Protein AF-A0A813J7H0-F1 (afdb_monomer)

Foldseek 3Di:
DDAAEDEDQFDQDDPRDGCQQDFRVVRLVCCVPRPVVVVVVVVVVCVVPPPPPDDSYHYYYDDDDDPVCVVVVVVVQVVDPDHDFFDWDDGGNHGHDPDDDPNTDTDGDPVSDDADWDWDWDDDPDPPDIDIDTHHDDDDPVNVD

pLDDT: mean 89.04, std 12.21, range [42.41, 98.69]

Radius of gyration: 23.56 Å; Cα contacts (8 Å, |Δi|>4): 142; chains: 1; bounding box: 68×43×59 Å

Organism: Polarella glacialis (NCBI:txid89957)

Secondary structure (DSSP, 8-state):
-PPEEEEE---SEETTEE-TTS-HHHHHHHHIIIIIHHHHHHHHHHTTSS-----SEEEEEPP---GGGHHHHHHHHTTSSS---SEEE--SSSPP-SS--TTSEEE--GGG-----EEEEEE-SSTT-EEEEEEPPPPPGGGG-

Nearest PDB structures (foldseek):
  1p16-assembly1_A  TM=8.105E-01  e=6.956E-07  Candida albicans
  3kyh-assembly1_D  TM=7.973E-01  e=1.251E-06  Saccharomyces cerevisiae
  1p16-assembly2_B  TM=7.664E-01  e=1.850E-06  Candida albicans
  3s24-assembly2_B  TM=7.070E-01  e=6.391E-06  Homo sapiens
  5dis-assembly1_C  TM=7.250E-01  e=1.135E-01  Homo sapiens

Structure (mmCIF, N/CA/C/O backbone):
data_AF-A0A813J7H0-F1
#
_entry.id   AF-A0A813J7H0-F1
#
loop_
_atom_site.group_PDB
_atom_site.id
_atom_site.type_symbol
_atom_site.label_atom_id
_atom_site.label_alt_id
_atom_site.label_comp_id
_atom_site.label_asym_id
_atom_site.label_entity_id
_atom_site.label_seq_id
_atom_site.pdbx_PDB_ins_code
_atom_site.Cartn_x
_atom_site.Cartn_y
_atom_site.Cartn_z
_atom_site.occupancy
_atom_site.B_iso_or_equiv
_atom_site.auth_seq_id
_atom_site.auth_comp_id
_atom_site.auth_asym_id
_atom_site.auth_atom_id
_atom_site.pdbx_PDB_model_num
ATOM 1 N N . GLY A 1 1 ? 15.063 5.251 20.891 1.00 52.34 1 GLY A N 1
ATOM 2 C CA . GLY A 1 1 ? 14.610 3.895 20.526 1.00 52.34 1 GLY A CA 1
ATOM 3 C C . GLY A 1 1 ? 13.651 3.995 19.364 1.00 52.34 1 GLY A C 1
ATOM 4 O O . GLY A 1 1 ? 12.667 4.720 19.491 1.00 52.34 1 GLY A O 1
ATOM 5 N N . SER A 1 2 ? 13.969 3.356 18.239 1.00 69.62 2 SER A N 1
ATOM 6 C CA . SER A 1 2 ? 13.077 3.269 17.080 1.00 69.62 2 SER A CA 1
ATOM 7 C C . SER A 1 2 ? 11.801 2.526 17.483 1.00 69.62 2 SER A C 1
ATOM 9 O O . SER A 1 2 ? 11.850 1.481 18.123 1.00 69.62 2 SER A O 1
ATOM 11 N N . CYS A 1 3 ? 10.650 3.113 17.176 1.00 80.81 3 CYS A N 1
ATOM 12 C CA . CYS A 1 3 ? 9.348 2.495 17.389 1.00 80.81 3 CYS A CA 1
ATOM 13 C C . CYS A 1 3 ? 8.899 1.901 16.054 1.00 80.81 3 CYS A C 1
ATOM 15 O O . CYS A 1 3 ? 8.933 2.603 15.041 1.00 80.81 3 CYS A O 1
ATOM 17 N N . LEU A 1 4 ? 8.532 0.618 16.041 1.00 91.00 4 LEU A N 1
ATOM 18 C CA . LEU A 1 4 ? 8.020 -0.027 14.838 1.00 91.00 4 LEU A CA 1
ATOM 19 C C . LEU A 1 4 ? 6.630 0.533 14.534 1.00 91.00 4 LEU A C 1
ATOM 21 O O . LEU A 1 4 ? 5.789 0.611 15.429 1.00 91.00 4 LEU A O 1
ATOM 25 N N . ARG A 1 5 ? 6.392 0.926 13.282 1.00 92.88 5 ARG A N 1
ATOM 26 C CA . ARG A 1 5 ? 5.101 1.459 12.839 1.00 92.88 5 ARG A CA 1
ATOM 27 C C . ARG A 1 5 ? 4.512 0.577 11.751 1.00 92.88 5 ARG A C 1
ATOM 29 O O . ARG A 1 5 ? 5.207 0.239 10.796 1.00 92.88 5 ARG A O 1
ATOM 36 N N . TYR A 1 6 ? 3.237 0.247 11.893 1.00 95.44 6 TYR A N 1
ATOM 37 C CA . TYR A 1 6 ? 2.446 -0.459 10.897 1.00 95.44 6 TYR A CA 1
ATOM 38 C C . TYR A 1 6 ? 1.435 0.515 10.288 1.00 95.44 6 TYR A C 1
ATOM 40 O O . TYR A 1 6 ? 0.497 0.943 10.961 1.00 95.44 6 TYR A O 1
ATOM 48 N N . LEU A 1 7 ? 1.664 0.898 9.030 1.00 97.00 7 LEU A N 1
ATOM 49 C CA . LEU A 1 7 ? 0.821 1.838 8.291 1.00 97.00 7 LEU A CA 1
ATOM 50 C C . LEU A 1 7 ? -0.229 1.065 7.486 1.00 97.00 7 LEU A C 1
ATOM 52 O O . LEU A 1 7 ? 0.102 0.417 6.493 1.00 97.00 7 LEU A O 1
ATOM 56 N N . ILE A 1 8 ? -1.488 1.147 7.903 1.00 98.25 8 ILE A N 1
ATOM 57 C CA . ILE A 1 8 ? -2.624 0.577 7.178 1.00 98.25 8 ILE A CA 1
ATOM 58 C C . ILE A 1 8 ? -2.890 1.435 5.941 1.00 98.25 8 ILE A C 1
ATOM 60 O O . ILE A 1 8 ? -3.018 2.652 6.050 1.00 98.25 8 ILE A O 1
ATOM 64 N N . TYR A 1 9 ? -2.983 0.809 4.77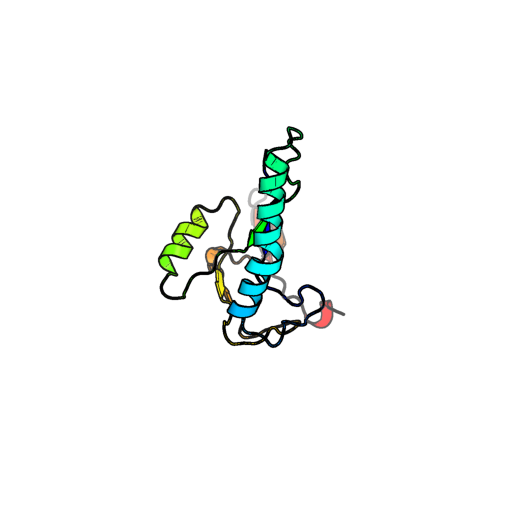0 1.00 98.00 9 TYR A N 1
ATOM 65 C CA . TYR A 1 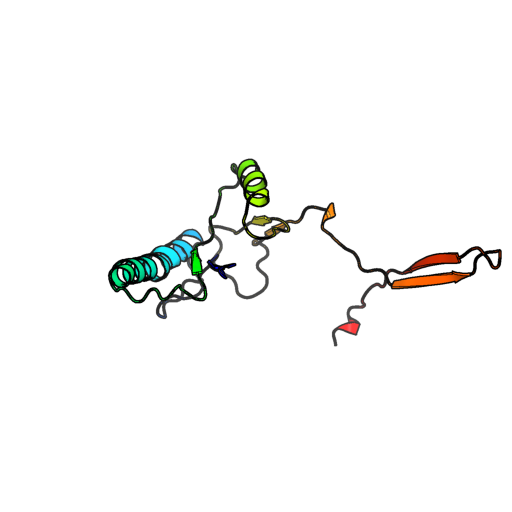9 ? -3.241 1.492 3.496 1.00 98.00 9 TYR A CA 1
ATOM 66 C C . TYR A 1 9 ? -4.478 0.963 2.754 1.00 98.00 9 TYR A C 1
ATOM 68 O O . TYR A 1 9 ? -4.843 1.517 1.725 1.00 98.00 9 TYR A O 1
ATOM 76 N N . ASP A 1 10 ? -5.119 -0.099 3.243 1.00 98.25 10 ASP A N 1
ATOM 77 C CA . ASP A 1 10 ? -6.390 -0.612 2.723 1.00 98.25 10 ASP A CA 1
ATOM 78 C C . ASP A 1 10 ? -7.050 -1.540 3.767 1.00 98.25 10 ASP A C 1
ATOM 80 O O . ASP A 1 10 ? -6.414 -1.900 4.762 1.00 98.25 10 ASP A O 1
ATOM 84 N N . ALA A 1 11 ? -8.301 -1.949 3.542 1.00 98.19 11 ALA A N 1
ATOM 85 C CA . ALA A 1 11 ? -9.006 -2.945 4.348 1.00 98.19 11 ALA A CA 1
ATOM 86 C C . ALA A 1 11 ? -9.864 -3.878 3.489 1.00 98.19 11 ALA A C 1
ATOM 88 O O . ALA A 1 11 ? -10.625 -3.430 2.638 1.00 98.19 11 ALA A O 1
ATOM 89 N N . VAL A 1 12 ? -9.772 -5.180 3.763 1.00 98.25 12 VAL A N 1
ATOM 90 C CA . VAL A 1 12 ? -10.545 -6.234 3.079 1.00 98.25 12 VAL A CA 1
ATOM 91 C C . VAL A 1 12 ? -11.790 -6.603 3.882 1.00 98.25 12 VAL A C 1
ATOM 93 O O . VAL A 1 12 ? -12.875 -6.712 3.323 1.00 98.25 12 VAL A O 1
ATOM 96 N N . SER A 1 13 ? -11.649 -6.754 5.201 1.00 98.06 13 SER A N 1
ATOM 97 C CA . SER A 1 13 ? -12.755 -7.033 6.113 1.00 98.06 13 SER A CA 1
ATOM 98 C C . SER A 1 13 ? -12.496 -6.405 7.477 1.00 98.06 13 SER A C 1
ATOM 100 O O . SER A 1 13 ? -11.350 -6.353 7.929 1.00 98.06 13 SER A O 1
ATOM 102 N N . ILE A 1 14 ? -13.559 -5.926 8.124 1.00 98.12 14 ILE A N 1
ATOM 103 C CA . ILE A 1 14 ? -13.532 -5.391 9.488 1.00 98.12 14 ILE A CA 1
ATOM 104 C C . ILE A 1 14 ? -14.718 -5.979 10.251 1.00 98.12 14 ILE A C 1
ATOM 106 O O . ILE A 1 14 ? -15.849 -5.930 9.776 1.00 98.12 14 ILE A O 1
ATOM 110 N N . CYS A 1 15 ? -14.455 -6.555 11.429 1.00 96.25 15 CYS A N 1
ATOM 111 C CA . CYS A 1 15 ? -15.468 -7.173 12.296 1.00 96.25 15 CYS A CA 1
ATOM 112 C C . CYS A 1 15 ? -16.369 -8.207 11.584 1.00 96.25 15 CYS A C 1
ATOM 114 O O . CYS A 1 15 ? -17.547 -8.331 11.904 1.00 96.25 15 CYS A O 1
ATOM 116 N N . GLY A 1 16 ? -15.820 -8.945 10.613 1.00 97.19 16 GLY A N 1
ATOM 117 C CA . GLY A 1 16 ? -16.551 -9.960 9.846 1.00 97.19 16 GLY A CA 1
ATOM 118 C C . GLY A 1 16 ? -17.358 -9.422 8.660 1.00 97.19 16 GLY A C 1
ATOM 119 O O . GLY A 1 16 ? -17.905 -10.215 7.901 1.00 97.19 16 GLY A O 1
ATOM 120 N N . GLU A 1 17 ? -17.410 -8.105 8.452 1.00 98.06 17 GLU A N 1
ATOM 121 C CA . GLU A 1 17 ? -18.016 -7.517 7.257 1.00 98.06 17 GLU A CA 1
ATOM 122 C C . GLU A 1 17 ? -17.011 -7.505 6.103 1.00 98.06 17 GLU A C 1
ATOM 124 O O . GLU A 1 17 ? -15.872 -7.061 6.272 1.00 98.06 17 GLU A O 1
ATOM 129 N N . ASP A 1 18 ? -17.429 -7.977 4.930 1.00 98.19 18 ASP A N 1
ATOM 130 C CA . ASP A 1 18 ? -16.667 -7.828 3.691 1.00 98.19 18 ASP A CA 1
ATOM 131 C C . ASP A 1 18 ? -16.728 -6.379 3.189 1.00 98.19 18 ASP A C 1
ATOM 133 O O . ASP A 1 18 ? -17.804 -5.816 2.987 1.00 98.19 18 ASP A O 1
ATOM 137 N N . LEU A 1 19 ? -15.560 -5.786 2.944 1.00 98.44 19 LEU A N 1
ATOM 138 C CA . LEU A 1 19 ? -15.424 -4.429 2.421 1.00 98.44 19 LEU A CA 1
ATOM 139 C C . LEU A 1 19 ? -14.898 -4.399 0.986 1.00 98.44 19 LEU A C 1
ATOM 141 O O . LEU A 1 19 ? -14.740 -3.313 0.428 1.00 98.44 19 LEU A O 1
ATOM 145 N N . THR A 1 20 ? -14.617 -5.549 0.370 1.00 97.94 20 THR A N 1
ATOM 146 C CA . THR A 1 20 ? -13.930 -5.598 -0.929 1.00 97.94 20 THR A CA 1
ATOM 147 C C . THR A 1 20 ? -14.701 -4.896 -2.042 1.00 97.94 20 THR A C 1
ATOM 149 O O . THR A 1 20 ? -14.105 -4.215 -2.873 1.00 97.94 20 THR A O 1
ATOM 152 N N . HIS A 1 21 ? -16.030 -4.961 -2.007 1.00 97.62 21 HIS A N 1
ATOM 153 C CA . HIS A 1 21 ? -16.924 -4.301 -2.958 1.00 97.62 21 HIS A CA 1
ATOM 154 C C . HIS A 1 21 ? -17.053 -2.775 -2.755 1.00 97.62 21 HIS A C 1
ATOM 156 O O . HIS A 1 21 ? -17.682 -2.091 -3.564 1.00 97.62 21 HIS A O 1
ATOM 162 N N . ARG A 1 22 ? -16.501 -2.217 -1.669 1.00 98.25 22 ARG A N 1
ATOM 163 C CA . ARG A 1 22 ? -16.584 -0.785 -1.337 1.00 98.25 22 ARG A CA 1
ATOM 164 C C . ARG A 1 22 ? -15.466 0.012 -2.013 1.00 98.25 22 ARG A C 1
ATOM 166 O O . ARG A 1 22 ? -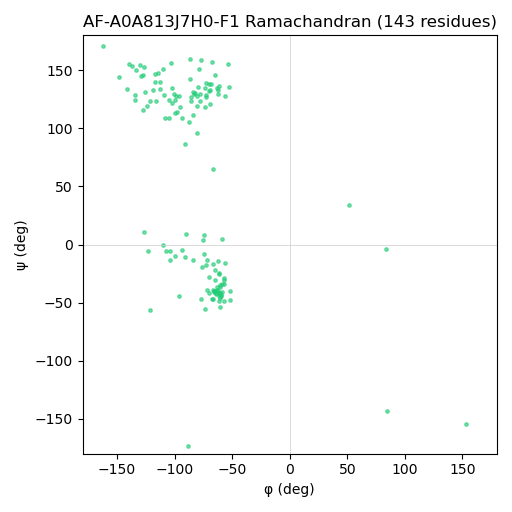14.422 -0.538 -2.352 1.00 98.25 22 ARG A O 1
ATOM 173 N N . SER A 1 23 ? -15.651 1.326 -2.156 1.00 98.25 23 SER A N 1
ATOM 174 C CA . SER A 1 23 ? -14.604 2.247 -2.630 1.00 98.25 23 SER A CA 1
ATOM 175 C C . SER A 1 23 ? -13.455 2.375 -1.625 1.00 98.25 23 SER A C 1
ATOM 177 O O . SER A 1 23 ? -13.661 2.182 -0.425 1.00 98.25 23 SER A O 1
ATOM 179 N N . LEU A 1 24 ? -12.264 2.774 -2.084 1.00 98.25 24 LEU A N 1
ATOM 180 C CA . LEU A 1 24 ? -11.092 2.975 -1.222 1.00 98.25 24 LEU A CA 1
ATOM 181 C C . LEU A 1 24 ? -11.411 3.888 -0.032 1.00 98.25 24 LEU A C 1
ATOM 183 O O . LEU A 1 24 ? -11.133 3.531 1.107 1.00 98.25 24 LEU A O 1
ATOM 187 N N . LEU A 1 25 ? -12.054 5.036 -0.274 1.00 98.00 25 LEU A N 1
ATOM 188 C CA . LEU A 1 25 ? -12.387 5.990 0.790 1.00 98.00 25 LEU A CA 1
ATOM 189 C C . LEU A 1 25 ? -13.309 5.382 1.851 1.00 98.00 25 LEU A C 1
ATOM 191 O O . LEU A 1 25 ? -13.142 5.658 3.037 1.00 98.00 25 LEU A O 1
ATOM 195 N N . HIS A 1 26 ? -14.257 4.529 1.452 1.00 98.31 26 HIS A N 1
ATOM 196 C CA . HIS A 1 26 ? -15.090 3.815 2.414 1.00 98.31 26 HIS A CA 1
ATOM 197 C C . HIS A 1 26 ? -14.249 2.823 3.224 1.00 98.31 26 HIS A C 1
ATOM 199 O O . HIS A 1 26 ? -14.342 2.818 4.448 1.00 98.31 26 HIS A O 1
ATOM 205 N N . ARG A 1 27 ? -13.390 2.028 2.572 1.00 98.6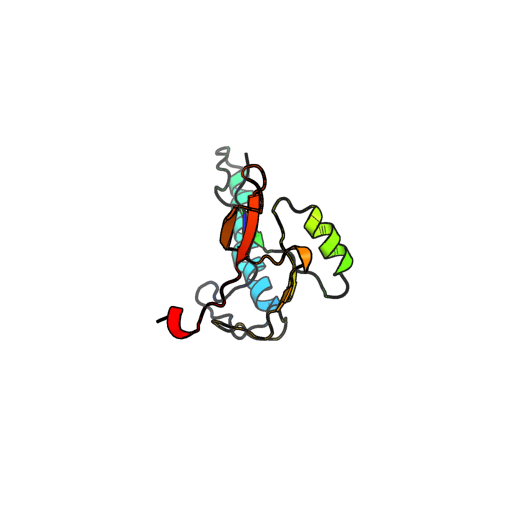9 27 ARG A N 1
ATOM 206 C CA . ARG A 1 27 ? -12.511 1.058 3.250 1.00 98.69 27 ARG A CA 1
ATOM 207 C C . ARG A 1 27 ? -11.575 1.755 4.250 1.00 98.69 27 ARG A C 1
ATOM 209 O O . ARG A 1 27 ? -11.489 1.329 5.398 1.00 98.69 27 ARG A O 1
ATOM 216 N N . LEU A 1 28 ? -10.977 2.889 3.879 1.00 98.50 28 LEU A N 1
ATOM 217 C CA . LEU A 1 28 ? -10.135 3.707 4.767 1.00 98.50 28 LEU A CA 1
ATOM 218 C C . LEU A 1 28 ? -10.928 4.351 5.912 1.00 98.50 28 LEU A C 1
ATOM 220 O O . LEU A 1 2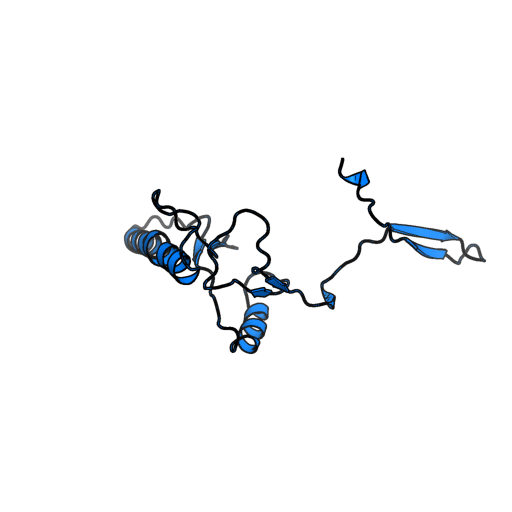8 ? -10.457 4.376 7.048 1.00 98.50 28 LEU A O 1
ATOM 224 N N . ARG A 1 29 ? -12.151 4.831 5.650 1.00 98.31 29 ARG A N 1
ATOM 225 C CA . ARG A 1 29 ? -13.038 5.346 6.704 1.00 98.31 29 ARG A CA 1
ATOM 226 C C . ARG A 1 29 ? -13.334 4.275 7.751 1.00 98.31 29 ARG A C 1
ATOM 228 O O . ARG A 1 29 ? -13.348 4.594 8.935 1.00 98.31 29 ARG A O 1
ATOM 235 N N . ARG A 1 30 ? -13.552 3.029 7.327 1.00 98.44 30 ARG A N 1
ATOM 236 C CA . ARG A 1 30 ? -13.765 1.896 8.237 1.00 98.44 30 ARG A CA 1
ATOM 237 C C . ARG A 1 30 ? -12.524 1.611 9.080 1.00 98.44 30 ARG A C 1
ATOM 239 O O . ARG A 1 30 ? -12.643 1.469 10.288 1.00 98.44 30 ARG A O 1
ATOM 246 N N . VAL A 1 31 ? -11.324 1.654 8.492 1.00 98.50 31 VAL A N 1
ATOM 247 C CA . VAL A 1 31 ? -10.069 1.570 9.267 1.00 98.50 31 VAL A CA 1
ATOM 248 C C . VAL A 1 31 ? -9.992 2.673 10.323 1.00 98.50 31 VAL A C 1
ATOM 250 O O . VAL A 1 31 ? -9.693 2.399 11.484 1.00 98.50 31 VAL A O 1
ATOM 253 N N . LEU A 1 32 ? -10.267 3.922 9.942 1.00 98.25 32 LEU A N 1
ATOM 254 C CA . LEU A 1 32 ? -10.211 5.043 10.874 1.00 98.25 32 LEU A CA 1
ATOM 255 C C . LEU A 1 32 ? -11.205 4.860 12.030 1.00 98.25 32 LEU A C 1
ATOM 257 O O . LEU A 1 32 ? -10.810 4.919 13.192 1.00 98.25 32 LEU A O 1
ATOM 261 N N . ALA A 1 33 ? -12.477 4.625 11.704 1.00 98.19 33 ALA A N 1
ATOM 262 C CA . ALA A 1 33 ? -13.571 4.597 12.668 1.00 98.19 33 ALA A CA 1
ATOM 263 C C . ALA A 1 33 ? -13.556 3.364 13.579 1.00 98.19 33 ALA A C 1
ATOM 265 O O . ALA A 1 33 ? -13.824 3.495 14.770 1.00 98.19 33 ALA A O 1
ATOM 266 N N . ASP A 1 34 ? -13.217 2.196 13.035 1.00 97.88 34 ASP A N 1
ATOM 267 C CA . ASP A 1 34 ? -13.401 0.922 13.735 1.00 97.88 34 ASP A CA 1
ATOM 268 C C . ASP A 1 34 ? -12.088 0.351 14.291 1.00 97.88 34 ASP A C 1
ATOM 270 O O . ASP A 1 34 ? -12.115 -0.569 15.105 1.00 97.88 34 ASP A O 1
ATOM 274 N N . VAL A 1 35 ? -10.930 0.879 13.869 1.00 96.50 35 VAL A N 1
ATOM 275 C CA . VAL A 1 35 ? -9.609 0.388 14.301 1.00 96.50 35 VAL A CA 1
ATOM 276 C C . VAL A 1 35 ? -8.793 1.487 14.970 1.00 96.50 35 VAL A C 1
ATOM 278 O O . VAL A 1 35 ? -8.362 1.324 16.110 1.00 96.50 35 VAL A O 1
ATOM 281 N N . ILE A 1 36 ? -8.570 2.612 14.285 1.00 96.88 36 ILE A N 1
ATOM 282 C CA . ILE A 1 36 ? -7.641 3.644 14.767 1.00 96.88 36 ILE A CA 1
ATOM 283 C C . ILE A 1 36 ? -8.229 4.430 15.938 1.00 96.88 36 ILE A C 1
ATOM 285 O O . ILE A 1 36 ? -7.619 4.456 17.007 1.00 96.88 36 ILE A O 1
ATOM 289 N N . LEU A 1 37 ? -9.415 5.021 15.772 1.00 96.44 37 LEU A N 1
ATOM 290 C CA . LEU A 1 37 ? -10.028 5.846 16.816 1.00 96.44 37 LEU A CA 1
ATOM 291 C C . LEU A 1 37 ? -10.307 5.059 18.114 1.00 96.44 37 LEU A C 1
ATOM 293 O O . LEU A 1 37 ? -9.951 5.565 19.180 1.00 96.44 37 LEU A O 1
ATOM 297 N N . PRO A 1 38 ? -10.846 3.820 18.087 1.00 94.81 38 PRO A N 1
ATOM 298 C CA . PRO A 1 38 ? -11.046 3.040 19.309 1.00 94.81 38 PRO A CA 1
ATOM 299 C C . PRO A 1 38 ? -9.728 2.704 20.019 1.00 94.81 38 PRO A C 1
ATOM 301 O O . PRO A 1 38 ? -9.643 2.779 21.246 1.00 94.81 38 PRO A O 1
ATOM 304 N N . LYS A 1 39 ? -8.672 2.383 19.256 1.00 92.12 39 LYS A N 1
ATOM 305 C CA . LYS A 1 39 ? -7.329 2.147 19.806 1.00 92.12 39 LYS A CA 1
ATOM 306 C C . LYS A 1 39 ? -6.796 3.398 20.502 1.00 92.12 39 LYS A C 1
ATOM 308 O O . LYS A 1 39 ? -6.313 3.316 21.627 1.00 92.12 39 LYS A O 1
ATOM 313 N N . GLU A 1 40 ? -6.881 4.556 19.853 1.00 91.19 40 GLU A N 1
ATOM 314 C CA . GLU A 1 40 ? -6.415 5.828 20.416 1.00 91.19 40 GLU A CA 1
ATOM 315 C C . GLU A 1 40 ? -7.176 6.213 21.689 1.00 91.19 40 GLU A C 1
ATOM 317 O O . GLU A 1 40 ? -6.553 6.625 22.668 1.00 91.19 40 GLU A O 1
ATOM 322 N N . GLN A 1 41 ? -8.493 5.998 21.723 1.00 91.69 41 GLN A N 1
ATOM 323 C CA . GLN A 1 41 ? -9.310 6.196 22.924 1.00 91.69 41 GLN A CA 1
ATOM 324 C C . GLN A 1 41 ? -8.857 5.289 24.076 1.00 91.69 41 GLN A C 1
ATOM 326 O O . GLN A 1 41 ? -8.668 5.764 25.195 1.00 91.69 41 GLN A O 1
ATOM 331 N N . LEU A 1 42 ? -8.619 4.000 23.809 1.00 88.25 42 LEU A N 1
ATOM 332 C CA . LEU A 1 42 ? -8.135 3.057 24.819 1.00 88.25 42 LEU A CA 1
ATOM 333 C C . LEU A 1 42 ? -6.760 3.462 25.369 1.00 88.25 42 LEU A C 1
ATOM 335 O O . LEU A 1 42 ? -6.532 3.402 26.578 1.00 88.25 42 LEU A O 1
ATOM 339 N N . LEU A 1 43 ? -5.852 3.908 24.498 1.00 85.69 43 LEU A N 1
ATOM 340 C CA . LEU A 1 43 ? -4.530 4.393 24.900 1.00 85.69 43 LEU A CA 1
ATOM 341 C C . LEU A 1 43 ? -4.623 5.670 25.738 1.00 85.69 43 LEU A C 1
ATOM 343 O O . LEU A 1 43 ? -3.900 5.791 26.725 1.00 85.69 43 LEU A O 1
ATOM 347 N N . ALA A 1 44 ? -5.519 6.597 25.390 1.00 85.62 44 ALA A N 1
ATOM 348 C CA . ALA A 1 44 ? -5.739 7.821 26.156 1.00 85.62 44 ALA A CA 1
ATOM 349 C C . ALA A 1 44 ? -6.273 7.527 27.569 1.00 85.62 44 ALA A C 1
ATOM 351 O O . ALA A 1 44 ? -5.787 8.106 28.539 1.00 85.62 44 ALA A O 1
ATOM 352 N N . LEU A 1 45 ? -7.206 6.577 27.700 1.00 83.69 45 LEU A N 1
ATOM 353 C CA . LEU A 1 45 ? -7.709 6.112 28.999 1.00 83.69 45 LEU A CA 1
ATOM 354 C C . LEU A 1 45 ? -6.619 5.387 29.809 1.00 83.69 45 LEU A C 1
ATOM 356 O O . LEU A 1 45 ? -6.490 5.585 31.018 1.00 83.69 45 LEU A O 1
ATOM 360 N N . GLY A 1 46 ? -5.809 4.561 29.142 1.00 74.00 46 GLY A N 1
ATOM 361 C CA . GLY A 1 46 ? -4.708 3.818 29.754 1.00 74.00 46 GLY A CA 1
ATOM 362 C C . GLY A 1 46 ? -3.529 4.696 30.183 1.00 74.00 46 GLY A C 1
ATOM 363 O O . GLY A 1 46 ? -2.857 4.366 31.157 1.00 74.00 46 GLY A O 1
ATOM 364 N N . ALA A 1 47 ? -3.304 5.834 29.521 1.00 62.97 47 ALA A N 1
ATOM 365 C CA . ALA A 1 47 ? -2.225 6.771 29.839 1.00 62.97 47 ALA A CA 1
ATOM 366 C C . ALA A 1 47 ? -2.366 7.425 31.228 1.00 62.97 47 ALA A C 1
ATOM 368 O O . ALA A 1 47 ? -1.364 7.846 31.806 1.00 62.97 47 ALA A O 1
ATOM 369 N N . SER A 1 48 ? -3.576 7.470 31.803 1.00 57.09 48 SER A N 1
ATOM 370 C CA . SER A 1 48 ? -3.788 7.887 33.200 1.00 57.09 48 SER A CA 1
ATOM 371 C C . SER A 1 48 ? -3.318 6.848 34.226 1.00 57.09 48 SER A C 1
ATOM 373 O O . SER A 1 48 ? -3.097 7.188 35.390 1.00 57.09 48 SER A O 1
ATOM 375 N N . SER A 1 49 ? -3.120 5.591 33.821 1.00 57.81 49 SER A N 1
ATOM 376 C CA . SER A 1 49 ? -2.529 4.558 34.671 1.00 57.81 49 SER A CA 1
ATOM 377 C C . SER A 1 49 ? -1.004 4.640 34.574 1.00 57.81 49 SER A C 1
ATOM 379 O O . SER A 1 49 ? -0.438 4.523 33.494 1.00 57.81 49 SER A O 1
ATOM 381 N N . LYS A 1 50 ? -0.305 4.797 35.708 1.00 54.34 50 LYS A N 1
ATOM 382 C CA . LYS A 1 50 ? 1.169 4.962 35.818 1.00 54.34 50 LYS A CA 1
ATOM 383 C C . LYS A 1 50 ? 2.020 3.808 35.243 1.00 54.34 50 LYS A C 1
ATOM 385 O O . LYS A 1 50 ? 3.241 3.811 35.377 1.00 54.34 50 LYS A O 1
ATOM 390 N N . VAL A 1 51 ? 1.404 2.814 34.610 1.00 52.38 51 VAL A N 1
ATOM 391 C CA . VAL A 1 51 ? 2.076 1.693 33.956 1.00 52.38 51 VAL A CA 1
ATOM 392 C C . VAL A 1 51 ? 2.330 2.088 32.502 1.00 52.38 51 VAL A C 1
ATOM 394 O O . VAL A 1 51 ? 1.523 1.825 31.617 1.00 52.38 51 VAL A O 1
ATOM 397 N N . GLY A 1 52 ? 3.460 2.757 32.265 1.00 54.62 52 GLY A N 1
ATOM 398 C CA . GLY A 1 52 ? 3.917 3.215 30.950 1.00 54.62 52 GLY A CA 1
ATOM 399 C C . GLY A 1 52 ? 4.282 2.074 29.996 1.00 54.62 52 GLY A C 1
ATOM 400 O O . GLY A 1 52 ? 5.442 1.916 29.615 1.00 54.62 52 GLY A O 1
ATOM 401 N N . ARG A 1 53 ? 3.303 1.257 29.596 1.00 60.94 53 ARG A N 1
ATOM 402 C CA . ARG A 1 53 ? 3.488 0.234 28.567 1.00 60.94 53 ARG A CA 1
ATOM 403 C C . ARG A 1 53 ? 3.399 0.903 27.199 1.00 60.94 53 ARG A C 1
ATOM 405 O O . ARG A 1 53 ? 2.322 1.138 26.665 1.00 60.94 53 ARG A O 1
ATOM 412 N N . ARG A 1 54 ? 4.560 1.248 26.645 1.00 69.44 54 ARG A N 1
ATOM 413 C CA . ARG A 1 54 ? 4.679 1.730 25.266 1.00 69.44 54 ARG A CA 1
ATOM 414 C C . ARG A 1 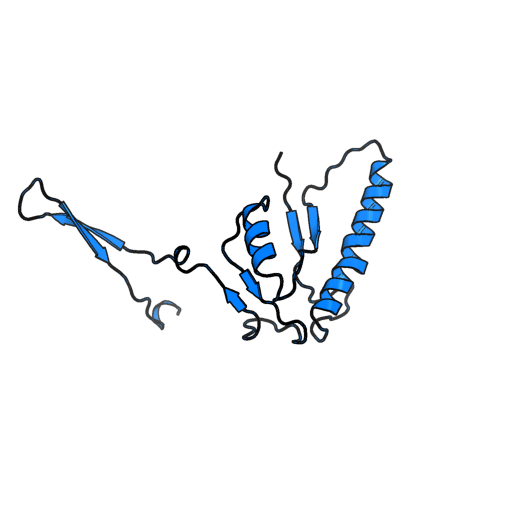54 ? 4.222 0.624 24.311 1.00 69.44 54 ARG A C 1
ATOM 416 O O . ARG A 1 54 ? 4.653 -0.518 24.471 1.00 69.44 54 ARG A O 1
ATOM 423 N N . GLU A 1 55 ? 3.377 0.954 23.333 1.00 77.19 55 GLU A N 1
ATOM 424 C CA . GLU A 1 55 ? 2.978 -0.010 22.303 1.00 77.19 55 GLU A CA 1
ATOM 425 C C . GLU A 1 55 ? 4.233 -0.569 21.601 1.00 77.19 55 GLU A C 1
ATOM 427 O O . GLU A 1 55 ? 5.068 0.221 21.142 1.00 77.19 55 GLU A O 1
ATOM 432 N N . PRO A 1 56 ? 4.398 -1.904 21.507 1.00 83.56 56 PRO A N 1
ATOM 433 C CA . PRO A 1 56 ? 5.541 -2.502 20.815 1.00 83.56 56 PRO A CA 1
ATOM 434 C C . PRO A 1 56 ? 5.521 -2.185 19.313 1.00 83.56 56 PRO A C 1
ATOM 436 O O . PRO A 1 56 ? 6.578 -2.042 18.698 1.00 83.56 56 PRO A O 1
ATOM 439 N N . VAL A 1 57 ? 4.321 -2.027 18.740 1.00 89.81 57 VAL A N 1
ATOM 440 C CA . VAL A 1 57 ? 4.086 -1.610 17.356 1.00 89.81 57 VAL A CA 1
ATOM 441 C C . VAL A 1 57 ? 2.998 -0.545 17.338 1.00 89.81 57 VAL A C 1
ATOM 443 O O . VAL A 1 57 ? 1.893 -0.780 17.816 1.00 89.81 57 VAL A O 1
ATOM 446 N N . GLN A 1 58 ? 3.295 0.614 16.761 1.00 91.50 58 GLN A N 1
ATOM 447 C CA . GLN A 1 58 ? 2.310 1.665 16.533 1.00 91.50 58 GLN A CA 1
ATOM 448 C C . GLN A 1 58 ? 1.546 1.392 15.241 1.00 91.50 58 GLN A C 1
ATOM 450 O O . GLN A 1 58 ? 2.100 1.499 14.148 1.00 91.50 58 GLN A O 1
ATOM 455 N N . ILE A 1 59 ? 0.266 1.062 15.365 1.00 93.44 59 ILE A N 1
ATOM 456 C CA . ILE A 1 59 ? -0.645 0.921 14.225 1.00 93.44 59 ILE A CA 1
ATOM 457 C C . ILE A 1 59 ? -1.221 2.295 13.882 1.00 93.44 59 ILE A C 1
ATOM 459 O O . ILE A 1 59 ? -1.751 2.971 14.765 1.00 93.44 59 ILE A O 1
ATOM 463 N N . MET A 1 60 ? -1.116 2.705 12.622 1.00 95.69 60 MET A N 1
ATOM 464 C CA . MET A 1 60 ? -1.576 4.004 12.125 1.00 95.69 60 MET A CA 1
ATOM 465 C C . MET A 1 60 ? -2.224 3.852 10.748 1.00 95.69 60 MET A C 1
ATOM 467 O O . MET A 1 60 ? -1.894 2.931 10.004 1.00 95.69 60 MET A O 1
ATOM 471 N N . LEU A 1 61 ? -3.111 4.776 10.386 1.00 97.69 61 LEU A N 1
ATOM 472 C CA . LEU A 1 61 ? -3.588 4.922 9.012 1.00 97.69 61 LEU A CA 1
ATOM 473 C C . LEU A 1 61 ? -2.536 5.678 8.191 1.00 97.69 61 LEU A C 1
ATOM 475 O O . LEU A 1 61 ? -1.961 6.653 8.669 1.00 97.69 61 LEU A O 1
ATOM 479 N N . LYS A 1 62 ? -2.250 5.211 6.975 1.00 97.12 62 LYS A N 1
ATOM 480 C CA . LYS A 1 62 ? -1.365 5.903 6.036 1.00 97.12 62 LYS A CA 1
ATOM 481 C C . LYS A 1 62 ? -2.071 7.135 5.468 1.00 97.12 62 LYS A C 1
ATOM 483 O O . LYS A 1 62 ? -3.234 7.042 5.086 1.00 97.12 62 LYS A O 1
ATOM 488 N N . ASP A 1 63 ? -1.345 8.241 5.338 1.00 95.00 63 ASP A N 1
ATOM 489 C CA . ASP A 1 63 ? -1.855 9.431 4.657 1.00 95.00 63 ASP A CA 1
ATOM 490 C C . ASP A 1 63 ? -1.986 9.195 3.146 1.00 95.00 63 ASP A C 1
ATOM 492 O O . ASP A 1 63 ? -1.103 8.616 2.500 1.00 95.00 63 ASP A O 1
ATOM 496 N N . PHE A 1 64 ? -3.096 9.675 2.590 1.00 96.62 64 PHE A N 1
ATOM 497 C CA . PHE A 1 64 ? -3.376 9.698 1.158 1.00 96.62 64 PHE A CA 1
ATOM 498 C C . PHE A 1 64 ? -3.497 11.142 0.691 1.00 96.62 64 PHE A C 1
ATOM 500 O O . PHE A 1 64 ? -3.966 12.011 1.423 1.00 96.62 64 PHE A O 1
ATOM 507 N N . PHE A 1 65 ? -3.079 11.374 -0.546 1.00 96.50 65 PHE A N 1
ATOM 508 C CA . PHE A 1 65 ? -3.044 12.689 -1.162 1.00 96.50 65 PHE A CA 1
ATOM 509 C C . PHE A 1 65 ? -3.630 12.602 -2.562 1.00 96.50 65 PHE A C 1
ATOM 511 O O . PHE A 1 65 ? -3.527 11.572 -3.233 1.00 96.50 65 PHE A O 1
ATOM 518 N N . GLU A 1 66 ? -4.220 13.703 -2.996 1.00 96.25 66 GLU A N 1
ATOM 519 C CA . GLU A 1 66 ? -4.811 13.828 -4.317 1.00 96.25 66 GLU A CA 1
ATOM 520 C C . GLU A 1 66 ? -3.741 14.021 -5.395 1.00 96.25 66 GLU A C 1
ATOM 522 O O . GLU A 1 66 ? -2.622 14.469 -5.128 1.00 96.25 66 GLU A O 1
ATOM 527 N N . LEU A 1 67 ? -4.085 13.718 -6.651 1.00 95.56 67 LEU A N 1
ATOM 528 C CA . LEU A 1 67 ? -3.123 13.750 -7.762 1.00 95.56 67 LEU A CA 1
ATOM 529 C C . LEU A 1 67 ? -2.477 15.129 -7.967 1.00 95.56 67 LEU A C 1
ATOM 531 O O . LEU A 1 67 ? -1.303 15.214 -8.319 1.00 95.56 67 LEU A O 1
ATOM 535 N N . TRP A 1 68 ? -3.212 16.215 -7.721 1.00 96.69 68 TRP A N 1
ATOM 536 C CA . TRP A 1 68 ? -2.682 17.577 -7.850 1.00 96.69 68 TRP A CA 1
ATOM 537 C C . TRP A 1 68 ? -1.689 17.957 -6.740 1.00 96.69 68 TRP A C 1
ATOM 539 O O . TRP A 1 68 ? -0.959 18.932 -6.894 1.00 96.69 68 TRP A O 1
ATOM 549 N N . GLN A 1 69 ? -1.603 17.179 -5.656 1.00 97.00 69 GLN A N 1
ATOM 550 C CA . GLN A 1 69 ? -0.663 17.393 -4.548 1.00 97.00 69 GLN A CA 1
ATOM 551 C C . GLN A 1 69 ? 0.677 16.670 -4.761 1.00 97.00 69 GLN A C 1
ATOM 553 O O . GLN A 1 69 ? 1.512 16.618 -3.860 1.00 97.00 69 GLN A O 1
ATOM 558 N N . LEU A 1 70 ? 0.915 16.104 -5.950 1.00 95.06 70 LEU A N 1
ATOM 559 C CA . LEU A 1 70 ? 2.077 15.259 -6.237 1.00 95.06 70 LEU A CA 1
ATOM 560 C C . LEU A 1 70 ? 3.420 15.904 -5.851 1.00 95.06 70 LEU A C 1
ATOM 562 O O . LEU A 1 70 ? 4.301 15.231 -5.318 1.00 95.06 70 LEU A O 1
ATOM 566 N N . ARG A 1 71 ? 3.582 17.211 -6.084 1.00 93.06 71 ARG A N 1
ATOM 567 C CA . ARG A 1 71 ? 4.813 17.939 -5.732 1.00 93.06 71 ARG A CA 1
ATOM 568 C C . ARG A 1 71 ? 5.050 17.981 -4.220 1.00 93.06 71 ARG A C 1
ATOM 570 O O . ARG A 1 71 ? 6.186 17.805 -3.769 1.00 93.06 71 ARG A O 1
ATOM 577 N N . ASP A 1 72 ? 3.987 18.172 -3.452 1.00 94.81 72 ASP A N 1
ATOM 578 C CA . ASP A 1 72 ? 4.041 18.222 -1.992 1.00 94.81 72 ASP A CA 1
ATOM 579 C C . ASP A 1 72 ? 4.347 16.834 -1.431 1.00 94.81 72 ASP A C 1
ATOM 581 O O . ASP A 1 72 ? 5.219 16.691 -0.578 1.00 94.81 72 ASP A O 1
ATOM 585 N N . VAL A 1 73 ? 3.727 15.791 -1.996 1.00 94.94 73 VAL A N 1
ATOM 586 C CA . VAL A 1 73 ? 3.993 14.390 -1.635 1.00 94.94 73 VAL A CA 1
ATOM 587 C C . VAL A 1 73 ? 5.451 14.017 -1.876 1.00 94.94 73 VAL A C 1
ATOM 589 O O . VAL A 1 73 ? 6.072 13.397 -1.017 1.00 94.94 73 VAL A O 1
ATOM 592 N N . MET A 1 74 ? 6.025 14.411 -3.015 1.00 91.19 74 MET A N 1
ATOM 593 C CA . MET A 1 74 ? 7.436 14.143 -3.315 1.00 91.19 74 MET A CA 1
ATOM 594 C C . MET A 1 74 ? 8.373 14.844 -2.326 1.00 91.19 74 MET A C 1
ATOM 596 O O . MET A 1 74 ? 9.383 14.273 -1.915 1.00 91.19 74 MET A O 1
ATOM 600 N N . THR A 1 75 ? 8.017 16.056 -1.899 1.00 92.50 75 THR A N 1
ATOM 601 C CA . THR A 1 75 ? 8.765 16.792 -0.873 1.00 92.50 75 THR A CA 1
ATOM 602 C C . THR A 1 75 ? 8.642 16.101 0.487 1.00 92.50 75 THR A C 1
ATOM 604 O O . THR A 1 75 ? 9.654 15.842 1.139 1.00 92.50 75 THR A O 1
ATOM 607 N N . LEU A 1 76 ? 7.426 15.720 0.886 1.00 92.38 76 LEU A N 1
ATOM 608 C CA . LEU A 1 76 ? 7.148 15.010 2.134 1.00 92.38 76 LEU A CA 1
ATOM 609 C C . LEU A 1 76 ? 7.870 13.660 2.191 1.00 92.38 76 LEU A C 1
ATOM 611 O O . LEU A 1 76 ? 8.450 13.322 3.219 1.00 92.38 76 LEU A O 1
ATOM 615 N N . ALA A 1 77 ? 7.897 12.915 1.083 1.00 90.88 77 ALA A N 1
ATOM 616 C CA . ALA A 1 77 ? 8.535 11.605 0.993 1.00 90.88 77 ALA A CA 1
ATOM 617 C C . ALA A 1 77 ? 10.028 11.635 1.365 1.00 90.88 77 ALA A C 1
ATOM 619 O O . ALA A 1 77 ? 10.542 10.638 1.873 1.00 90.88 77 ALA A O 1
ATOM 620 N N . SER A 1 78 ? 10.704 12.772 1.155 1.00 88.12 78 SER A N 1
ATOM 621 C CA . SER A 1 78 ? 12.105 12.982 1.547 1.00 88.12 78 SER A CA 1
ATOM 622 C C . SER A 1 78 ? 12.307 13.220 3.051 1.00 88.12 78 SER A C 1
ATOM 624 O O . SER A 1 78 ? 13.410 13.041 3.561 1.00 88.12 78 SER A O 1
ATOM 626 N N . GLN A 1 79 ? 11.244 13.600 3.764 1.00 92.50 79 GLN A N 1
ATOM 627 C CA . GLN A 1 79 ? 11.250 13.952 5.189 1.00 92.50 79 GLN A CA 1
ATOM 628 C C . GLN A 1 79 ? 10.672 12.840 6.075 1.00 92.50 79 GLN A C 1
ATOM 630 O O . GLN A 1 79 ? 10.676 12.948 7.303 1.00 92.50 79 GLN A O 1
ATOM 635 N N . LEU A 1 80 ? 10.149 11.770 5.469 1.00 91.75 80 LEU A N 1
ATOM 636 C CA . LEU A 1 80 ? 9.556 10.665 6.207 1.00 91.75 80 LEU A CA 1
ATOM 637 C C . LEU A 1 80 ? 10.610 9.942 7.063 1.00 91.75 80 LEU A C 1
ATOM 639 O O . LEU A 1 80 ? 11.749 9.748 6.643 1.00 91.75 80 LEU A O 1
ATOM 643 N N . PRO A 1 81 ? 10.223 9.440 8.249 1.00 90.19 81 PRO A N 1
ATOM 644 C CA . PRO A 1 81 ? 11.129 8.726 9.152 1.00 90.19 81 PRO A CA 1
ATOM 645 C C . PRO A 1 81 ? 11.468 7.302 8.669 1.00 90.19 81 PRO A C 1
ATOM 647 O O . PRO A 1 81 ? 12.030 6.510 9.424 1.00 90.19 81 PRO A O 1
ATOM 650 N N . HIS A 1 82 ? 11.065 6.944 7.451 1.00 90.06 82 HIS A N 1
ATOM 651 C CA . HIS A 1 82 ? 11.299 5.659 6.808 1.00 90.06 82 HIS A CA 1
ATOM 652 C C . HIS A 1 82 ? 11.697 5.886 5.348 1.00 90.06 82 HIS A C 1
ATOM 654 O O . HIS A 1 82 ? 11.323 6.884 4.737 1.00 90.06 82 HIS A O 1
ATOM 660 N N . ARG A 1 83 ? 12.452 4.942 4.781 1.00 90.38 83 ARG A N 1
ATOM 661 C CA . ARG A 1 83 ? 12.892 5.014 3.386 1.00 90.38 83 ARG A CA 1
ATOM 662 C C . ARG A 1 83 ? 11.702 4.858 2.437 1.00 90.38 83 ARG A C 1
ATOM 664 O O . ARG A 1 83 ? 10.870 3.974 2.631 1.00 90.38 83 ARG A O 1
ATOM 671 N N . THR A 1 84 ? 11.682 5.667 1.386 1.00 92.06 84 THR A N 1
ATOM 672 C CA . THR A 1 84 ? 10.735 5.580 0.270 1.00 92.06 84 THR A CA 1
ATOM 673 C C . THR A 1 84 ? 11.480 5.221 -1.017 1.00 92.06 84 THR A C 1
ATOM 675 O O . THR A 1 84 ? 12.651 5.565 -1.182 1.00 92.06 84 THR A O 1
ATOM 678 N N . ASP A 1 85 ? 10.834 4.480 -1.917 1.00 93.00 85 ASP A N 1
ATOM 679 C CA . ASP A 1 85 ? 11.424 4.032 -3.188 1.00 93.00 85 ASP A CA 1
ATOM 680 C C . ASP A 1 85 ? 10.575 4.399 -4.415 1.00 93.00 85 ASP A C 1
ATOM 682 O O . ASP A 1 85 ? 10.853 3.946 -5.527 1.00 93.00 85 ASP A O 1
ATOM 686 N N . GLY A 1 86 ? 9.556 5.237 -4.222 1.00 94.31 86 GLY A N 1
ATOM 687 C CA . GLY A 1 86 ? 8.631 5.631 -5.269 1.00 94.31 86 GLY A CA 1
ATOM 688 C C . GLY A 1 86 ? 7.255 6.014 -4.738 1.00 94.31 86 GLY A C 1
ATOM 689 O O . GLY A 1 86 ? 7.102 6.432 -3.591 1.00 94.31 86 GLY A O 1
ATOM 690 N N . LEU A 1 87 ? 6.254 5.866 -5.603 1.00 95.88 87 LEU A N 1
ATOM 691 C CA . LEU A 1 87 ? 4.861 6.225 -5.363 1.00 95.88 87 LEU A CA 1
ATOM 692 C C . LEU A 1 87 ? 3.937 5.042 -5.646 1.00 95.88 87 LEU A C 1
ATOM 694 O O . LEU A 1 87 ? 4.222 4.194 -6.494 1.00 95.88 87 LEU A O 1
ATOM 698 N N . VAL A 1 88 ? 2.794 5.028 -4.963 1.00 97.19 88 VAL A N 1
ATOM 699 C CA . VAL A 1 88 ? 1.701 4.086 -5.216 1.00 97.19 88 VAL A CA 1
ATOM 700 C C . VAL A 1 88 ? 0.439 4.889 -5.500 1.00 97.19 88 VAL A C 1
ATOM 702 O O . VAL A 1 88 ? -0.013 5.646 -4.643 1.00 97.19 88 VAL A O 1
ATOM 705 N N . PHE A 1 89 ? -0.129 4.714 -6.689 1.00 97.81 89 PHE A N 1
ATOM 706 C CA . PHE A 1 89 ? -1.396 5.313 -7.093 1.00 97.81 89 PHE A CA 1
ATOM 707 C C . PHE A 1 89 ? -2.499 4.283 -6.905 1.00 97.81 89 PHE A C 1
ATOM 709 O O . PHE A 1 89 ? -2.511 3.243 -7.566 1.00 97.81 89 PHE A O 1
ATOM 716 N N . THR A 1 90 ? -3.408 4.571 -5.979 1.00 97.75 90 THR A N 1
ATOM 717 C CA . THR A 1 90 ? -4.482 3.650 -5.603 1.00 97.75 90 THR A CA 1
ATOM 718 C C . THR A 1 90 ? -5.795 4.147 -6.203 1.00 97.75 90 THR A C 1
ATOM 720 O O . THR A 1 90 ? -6.159 5.301 -5.967 1.00 97.75 90 THR A O 1
ATOM 723 N N . PRO A 1 91 ? -6.515 3.327 -6.984 1.00 96.69 91 PRO A N 1
ATOM 724 C CA . PRO A 1 91 ? -7.773 3.747 -7.582 1.00 96.69 91 PRO A CA 1
ATOM 725 C C . PRO A 1 91 ? -8.848 3.915 -6.503 1.00 96.69 91 PRO A C 1
ATOM 727 O O . PRO A 1 91 ? -9.044 3.041 -5.661 1.00 96.69 91 PRO A O 1
ATOM 730 N N . VAL A 1 92 ? -9.578 5.031 -6.544 1.00 97.44 92 VAL A N 1
ATOM 731 C CA . VAL A 1 92 ? -10.580 5.346 -5.512 1.00 97.44 92 VAL A CA 1
ATOM 732 C C . VAL A 1 92 ? -11.865 4.535 -5.688 1.00 97.44 92 VAL A C 1
ATOM 734 O O . VAL A 1 92 ? -12.387 3.976 -4.725 1.00 97.44 92 VAL A O 1
ATOM 737 N N . MET A 1 93 ? -12.375 4.469 -6.919 1.00 97.00 93 MET A N 1
ATOM 738 C CA . MET A 1 93 ? -13.691 3.889 -7.223 1.00 97.00 93 MET A CA 1
ATOM 739 C C . MET A 1 93 ? -13.652 2.396 -7.552 1.00 97.00 93 MET A C 1
ATOM 741 O O . MET A 1 93 ? -14.701 1.765 -7.631 1.00 97.00 93 MET A O 1
ATOM 745 N N . VAL A 1 94 ? -12.462 1.828 -7.753 1.00 95.62 94 VAL A N 1
ATOM 746 C CA . VAL A 1 94 ? -12.310 0.413 -8.104 1.00 95.62 94 VAL A CA 1
ATOM 747 C C . VAL A 1 94 ? -12.421 -0.432 -6.823 1.00 95.62 94 VAL A C 1
ATOM 749 O O . VAL A 1 94 ? -11.722 -0.141 -5.842 1.00 95.62 94 VAL A O 1
ATOM 752 N N . PRO A 1 95 ? -13.293 -1.460 -6.801 1.00 96.38 95 PRO A N 1
ATOM 753 C CA . PRO A 1 95 ? -13.334 -2.438 -5.720 1.00 96.38 95 PRO A CA 1
ATOM 754 C C . PRO A 1 95 ? -11.966 -3.077 -5.471 1.00 96.38 95 PRO A C 1
ATOM 756 O O . PRO A 1 95 ? -11.120 -3.152 -6.362 1.00 96.38 95 PRO A O 1
ATOM 759 N N . TYR A 1 96 ? -11.744 -3.562 -4.256 1.00 97.56 96 TYR A N 1
ATOM 760 C CA . TYR A 1 96 ? -10.561 -4.359 -3.969 1.00 97.56 96 TYR A CA 1
ATOM 761 C C . TYR A 1 96 ? -10.591 -5.654 -4.794 1.00 97.56 96 TYR A C 1
ATOM 763 O O . TYR A 1 96 ? -11.607 -6.347 -4.837 1.00 97.56 96 TYR A O 1
ATOM 771 N N . ALA A 1 97 ? -9.461 -6.000 -5.409 1.00 94.50 97 ALA A N 1
ATOM 772 C CA . ALA A 1 97 ? -9.287 -7.236 -6.160 1.00 94.50 97 ALA A CA 1
ATOM 773 C C . ALA A 1 97 ? -8.131 -8.050 -5.555 1.00 94.50 97 ALA A C 1
ATOM 775 O O . ALA A 1 97 ? -7.013 -7.531 -5.475 1.00 94.50 97 ALA A O 1
ATOM 776 N N . PRO A 1 98 ? -8.358 -9.313 -5.147 1.00 94.94 98 PRO A N 1
ATOM 777 C CA . PRO A 1 98 ? -7.272 -10.213 -4.783 1.00 94.94 98 PRO A CA 1
ATOM 778 C C . PRO A 1 98 ? -6.334 -10.448 -5.975 1.00 94.94 98 PRO A C 1
ATOM 780 O O . PRO A 1 98 ? -6.784 -10.693 -7.093 1.00 94.94 98 PRO A O 1
ATOM 783 N N . GLY A 1 99 ? -5.024 -10.412 -5.735 1.00 94.88 99 GLY A N 1
ATOM 784 C CA . GLY A 1 99 ? -4.016 -10.621 -6.776 1.00 94.88 99 GLY A CA 1
ATOM 785 C C . GLY A 1 99 ? -3.684 -9.353 -7.567 1.00 94.88 99 GLY A C 1
ATOM 786 O O . GLY A 1 99 ? -3.568 -8.262 -7.007 1.00 94.88 99 GLY A O 1
ATOM 787 N N . THR A 1 100 ? -3.436 -9.501 -8.869 1.00 94.50 100 THR A N 1
ATOM 788 C CA . THR A 1 100 ? -3.023 -8.384 -9.726 1.00 94.50 100 THR A CA 1
ATOM 789 C C . THR A 1 100 ? -4.197 -7.450 -10.004 1.00 94.50 100 THR A C 1
ATOM 791 O O . THR A 1 100 ? -5.158 -7.832 -10.664 1.00 94.50 100 THR A O 1
ATOM 794 N N . CYS A 1 101 ? -4.076 -6.195 -9.571 1.00 95.19 101 CYS A N 1
ATOM 795 C CA . CYS A 1 101 ? -4.986 -5.113 -9.934 1.00 95.19 101 CYS A CA 1
ATOM 796 C C . CYS A 1 101 ? -4.305 -4.192 -10.964 1.00 95.19 101 CYS A C 1
ATOM 798 O O . CYS A 1 101 ? -3.395 -3.452 -10.587 1.00 95.19 101 CYS A O 1
ATOM 800 N N . PRO A 1 102 ? -4.726 -4.192 -12.245 1.00 95.38 102 PRO A N 1
ATOM 801 C CA . PRO A 1 102 ? -4.121 -3.346 -13.280 1.00 95.38 102 PRO A CA 1
ATOM 802 C C . PRO A 1 102 ? -4.237 -1.841 -13.004 1.00 95.38 102 PRO A C 1
ATOM 804 O O . PRO A 1 102 ? -3.426 -1.058 -13.488 1.00 95.38 102 PRO A O 1
ATOM 807 N N . SER A 1 103 ? -5.240 -1.432 -12.224 1.00 95.75 103 SER A N 1
ATOM 808 C CA . SER A 1 103 ? -5.468 -0.032 -11.854 1.00 95.75 103 SER A CA 1
ATOM 809 C C . SER A 1 103 ? -4.637 0.431 -10.652 1.00 95.75 103 SER A C 1
ATOM 811 O O . SER A 1 103 ? -4.565 1.632 -10.405 1.00 95.75 103 SER A O 1
ATOM 813 N N . LEU A 1 104 ? -4.024 -0.489 -9.897 1.00 97.44 104 LEU A N 1
ATOM 814 C CA . LEU A 1 104 ? -3.113 -0.166 -8.799 1.00 97.44 104 LEU A CA 1
ATOM 815 C C . LEU A 1 104 ? -1.701 -0.001 -9.362 1.00 97.44 104 LEU A C 1
ATOM 817 O O . LEU A 1 104 ? -1.032 -0.978 -9.703 1.00 97.44 104 LEU A O 1
ATOM 821 N N . LEU A 1 105 ? -1.236 1.242 -9.454 1.00 97.50 105 LEU A N 1
ATOM 822 C CA . LEU A 1 105 ? 0.034 1.547 -10.105 1.00 97.50 105 LEU A CA 1
ATOM 823 C C . LEU A 1 105 ? 1.124 1.788 -9.068 1.00 97.50 105 LEU A C 1
ATOM 825 O O . LEU A 1 105 ? 0.949 2.547 -8.118 1.00 97.50 105 LEU A O 1
ATOM 829 N N . LYS A 1 106 ? 2.289 1.185 -9.296 1.00 96.50 106 LYS A N 1
ATOM 830 C CA . LYS A 1 106 ? 3.529 1.506 -8.587 1.00 96.50 106 LYS A CA 1
ATOM 831 C C . LYS A 1 106 ? 4.467 2.226 -9.546 1.00 96.50 106 LYS A C 1
ATOM 833 O O . LYS A 1 106 ? 4.725 1.738 -10.643 1.00 96.50 106 LYS A O 1
ATOM 838 N N . TRP A 1 107 ? 4.981 3.372 -9.130 1.00 96.12 107 TRP A N 1
ATOM 839 C CA . TRP A 1 107 ? 5.970 4.138 -9.878 1.00 96.12 107 TRP A CA 1
ATOM 840 C C . TRP A 1 107 ? 7.260 4.224 -9.073 1.00 96.12 107 TRP A C 1
ATOM 842 O O . TRP A 1 107 ? 7.209 4.426 -7.863 1.00 96.12 107 TRP A O 1
ATOM 852 N N . LYS A 1 108 ? 8.411 4.105 -9.740 1.00 94.75 108 LYS A N 1
ATOM 853 C CA . LYS A 1 108 ? 9.730 4.350 -9.149 1.00 94.75 108 LYS A CA 1
ATOM 854 C C . LYS A 1 108 ? 10.528 5.304 -10.038 1.00 94.75 108 LYS A C 1
ATOM 856 O O . LYS A 1 108 ? 10.421 5.196 -11.263 1.00 94.75 108 LYS A O 1
ATOM 861 N N . PRO A 1 109 ? 11.363 6.188 -9.462 1.00 93.62 109 PRO A N 1
ATOM 862 C CA . PRO A 1 109 ? 12.367 6.911 -10.229 1.00 93.62 109 PRO A CA 1
ATOM 863 C C . PRO A 1 109 ? 13.229 5.938 -11.037 1.00 93.62 109 PRO A C 1
ATOM 865 O O . PRO A 1 109 ? 13.679 4.923 -10.506 1.00 93.62 109 PRO A O 1
ATOM 868 N N . ALA A 1 110 ? 13.498 6.260 -12.305 1.00 93.75 110 ALA A N 1
ATOM 869 C CA . 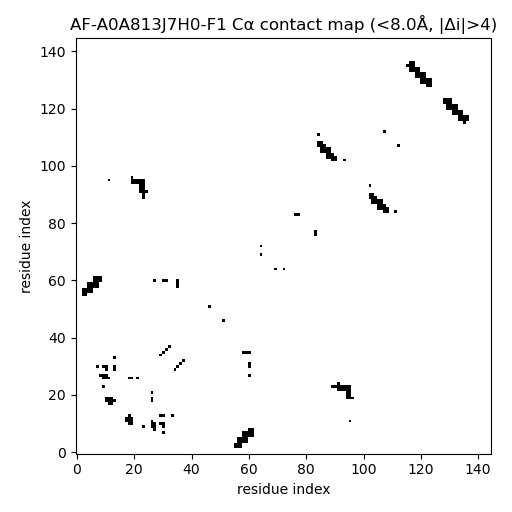ALA A 1 110 ? 14.268 5.384 -13.190 1.00 93.75 110 ALA A CA 1
ATOM 870 C C . ALA A 1 110 ? 15.661 5.047 -12.628 1.00 93.75 110 ALA A C 1
ATOM 872 O O . ALA A 1 110 ? 16.131 3.926 -12.786 1.00 93.75 110 ALA A O 1
ATOM 873 N N . SER A 1 111 ? 16.278 5.989 -11.908 1.00 93.44 111 SER A N 1
ATOM 874 C CA . SER A 1 111 ? 17.573 5.818 -11.241 1.00 93.44 111 SER A CA 1
ATOM 875 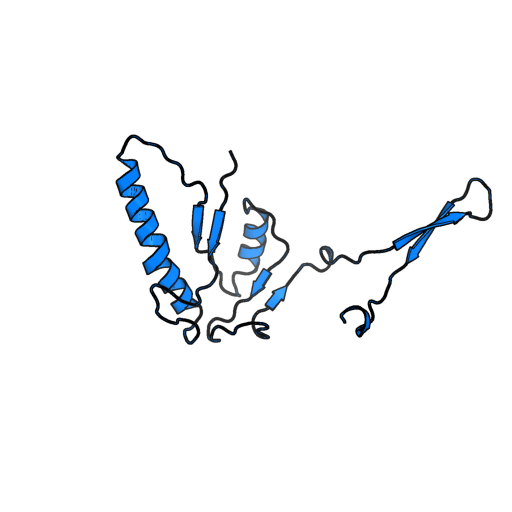C C . SER A 1 111 ? 17.569 4.808 -10.088 1.00 93.44 111 SER A C 1
ATOM 877 O O . SER A 1 111 ? 18.638 4.372 -9.673 1.00 93.44 111 SER A O 1
ATOM 879 N N . LEU A 1 112 ? 16.398 4.440 -9.557 1.00 92.12 112 LEU A N 1
ATOM 880 C CA . LEU A 1 112 ? 16.259 3.418 -8.515 1.00 92.12 112 LEU A CA 1
ATOM 881 C C . LEU A 1 112 ? 15.969 2.024 -9.083 1.00 92.12 112 LEU A C 1
ATOM 883 O O . LEU A 1 112 ? 15.909 1.062 -8.316 1.00 92.12 112 LEU A O 1
ATOM 887 N N . ASN A 1 113 ? 15.789 1.894 -10.400 1.00 91.56 113 ASN A N 1
ATOM 888 C CA . ASN A 1 113 ? 15.686 0.588 -11.034 1.00 91.56 113 ASN A CA 1
ATOM 889 C C . ASN A 1 113 ? 17.084 -0.014 -11.165 1.00 91.56 113 ASN A C 1
ATOM 891 O O . ASN A 1 113 ? 17.978 0.582 -11.765 1.00 91.56 113 ASN A O 1
ATOM 895 N N . THR A 1 114 ? 17.262 -1.206 -10.609 1.00 90.44 114 THR A N 1
ATOM 896 C CA . THR A 1 114 ? 18.527 -1.937 -10.647 1.00 90.44 114 THR A CA 1
ATOM 897 C C . THR A 1 114 ? 18.415 -3.153 -11.554 1.00 90.44 114 THR A C 1
ATOM 899 O O . THR A 1 114 ? 17.345 -3.742 -11.705 1.00 90.44 114 THR A O 1
ATOM 902 N N . VAL A 1 115 ? 19.545 -3.537 -12.139 1.00 89.50 115 VAL A N 1
ATOM 903 C CA . VAL A 1 115 ? 19.728 -4.811 -12.835 1.00 89.50 115 VAL A CA 1
ATOM 904 C C . VAL A 1 115 ? 20.936 -5.482 -12.204 1.00 89.50 115 VAL A C 1
ATOM 906 O O . VAL A 1 115 ? 21.977 -4.844 -12.037 1.00 89.50 115 VAL A O 1
ATOM 909 N N . ASP A 1 116 ? 20.791 -6.750 -11.842 1.00 88.88 116 ASP A N 1
ATOM 910 C CA . ASP A 1 116 ? 21.890 -7.529 -11.289 1.00 88.88 116 ASP A CA 1
ATOM 911 C C . ASP A 1 116 ? 22.767 -8.071 -12.424 1.00 88.88 116 ASP A C 1
ATOM 913 O O . ASP A 1 116 ? 22.277 -8.667 -13.385 1.00 88.88 116 ASP A O 1
ATOM 917 N N . PHE A 1 117 ? 24.081 -7.879 -12.302 1.00 90.38 117 PHE A N 1
ATOM 918 C CA . PHE A 1 117 ? 25.069 -8.377 -13.257 1.00 90.38 117 PHE A CA 1
ATOM 919 C C . PHE A 1 117 ? 25.928 -9.457 -12.608 1.00 90.38 117 PHE A C 1
ATOM 921 O O . PHE A 1 117 ? 26.387 -9.305 -11.473 1.00 90.38 117 PHE A O 1
ATOM 928 N N . LYS A 1 118 ? 26.243 -10.518 -13.357 1.00 89.88 118 LYS A N 1
ATOM 929 C CA . LYS A 1 118 ? 27.319 -11.432 -12.969 1.00 89.88 118 LYS A CA 1
ATOM 930 C C . LYS A 1 118 ? 28.654 -10.813 -13.371 1.00 89.88 118 LYS A C 1
ATOM 932 O O . LYS A 1 118 ? 28.909 -10.587 -14.554 1.00 89.88 118 LYS A O 1
ATOM 937 N N . LEU A 1 119 ? 29.512 -10.577 -12.383 1.00 93.50 119 LEU A N 1
ATOM 938 C CA . LEU A 1 119 ? 30.862 -10.072 -12.598 1.00 93.50 119 LEU A CA 1
ATOM 939 C C . LEU A 1 119 ? 31.812 -11.223 -12.952 1.00 93.50 119 LEU A C 1
ATOM 941 O O . LEU A 1 119 ? 31.878 -12.225 -12.240 1.00 93.50 119 LEU A O 1
ATOM 945 N N . GLN A 1 120 ? 32.571 -11.069 -14.036 1.00 92.88 120 GLN A N 1
ATOM 946 C CA . GLN A 1 120 ? 33.644 -11.985 -14.415 1.00 92.88 120 GLN A CA 1
ATOM 947 C C . GLN A 1 120 ? 34.942 -11.205 -14.641 1.00 92.88 120 GLN A C 1
ATOM 949 O O . GLN A 1 120 ? 35.041 -10.398 -15.564 1.00 92.88 120 GLN A O 1
ATOM 954 N N . VAL A 1 121 ? 35.949 -11.467 -13.807 1.00 92.25 121 VAL A N 1
ATOM 955 C CA . VAL A 1 121 ? 37.301 -10.922 -13.993 1.00 92.25 121 VAL A CA 1
ATOM 956 C C . VAL A 1 121 ? 38.007 -11.730 -15.078 1.00 92.25 121 VAL A C 1
ATOM 958 O O . VAL A 1 121 ? 38.027 -12.959 -15.022 1.00 92.25 121 VAL A O 1
ATOM 961 N N . VAL A 1 122 ? 38.575 -11.048 -16.068 1.00 90.62 122 VAL A N 1
ATOM 962 C CA . VAL A 1 122 ? 39.341 -11.665 -17.157 1.00 90.62 122 VAL A CA 1
ATOM 963 C C . VAL A 1 122 ? 40.705 -10.995 -17.280 1.00 90.62 122 VAL A C 1
ATOM 965 O O . VAL A 1 122 ? 40.848 -9.798 -17.032 1.00 90.62 122 VAL A O 1
ATOM 968 N N . GLN A 1 123 ? 41.727 -11.766 -17.642 1.00 89.50 123 GLN A N 1
ATOM 969 C CA . GLN A 1 123 ? 43.073 -11.233 -17.828 1.00 89.50 123 GLN A CA 1
ATOM 970 C C . GLN A 1 123 ? 43.146 -10.425 -19.129 1.00 89.50 123 GLN A C 1
ATOM 972 O O . GLN A 1 123 ? 42.606 -10.850 -20.150 1.00 89.50 123 GLN A O 1
ATOM 977 N N . GLY A 1 124 ? 43.762 -9.246 -19.066 1.00 80.31 124 GLY A N 1
ATOM 978 C CA . GLY A 1 124 ? 44.032 -8.403 -20.227 1.00 80.31 124 GLY A CA 1
ATOM 979 C C . GLY A 1 124 ? 45.359 -8.724 -20.897 1.00 80.31 124 GLY A C 1
ATOM 980 O O . GLY A 1 124 ? 46.061 -9.656 -20.507 1.00 80.31 124 GLY A O 1
ATOM 981 N N . ASP A 1 125 ? 45.724 -7.906 -21.881 1.00 83.25 125 ASP A N 1
ATOM 982 C CA . ASP A 1 125 ? 46.871 -8.150 -22.771 1.00 83.25 125 ASP A CA 1
ATOM 983 C C . ASP A 1 125 ? 48.233 -8.205 -22.053 1.00 83.25 125 ASP A C 1
ATOM 985 O O . ASP A 1 125 ? 49.228 -8.667 -22.607 1.00 83.25 125 ASP A O 1
ATOM 989 N N . SER A 1 126 ? 48.298 -7.756 -20.797 1.00 81.12 126 SER A N 1
ATOM 990 C CA . SER A 1 126 ? 49.483 -7.871 -19.950 1.00 81.12 126 SER A CA 1
ATOM 991 C C . SER A 1 126 ? 49.129 -8.461 -18.586 1.00 81.12 126 SER A C 1
ATOM 993 O O . SER A 1 126 ? 48.021 -8.281 -18.083 1.00 81.12 126 SER A O 1
ATOM 995 N N . LYS A 1 127 ? 50.102 -9.100 -17.916 1.00 69.69 127 LYS A N 1
ATOM 996 C CA . LYS A 1 127 ? 49.926 -9.672 -16.562 1.00 69.69 127 LYS A CA 1
ATOM 997 C C . LYS A 1 127 ? 49.457 -8.660 -15.501 1.00 69.69 127 LYS A C 1
ATOM 999 O O . LYS A 1 127 ? 49.030 -9.086 -14.434 1.00 69.69 127 LYS A O 1
ATOM 1004 N N . LYS A 1 128 ? 49.552 -7.353 -15.772 1.00 77.69 128 LYS A N 1
ATOM 1005 C CA . LYS A 1 128 ? 49.119 -6.272 -14.872 1.00 77.69 128 LYS A CA 1
ATOM 1006 C C . LYS A 1 128 ? 47.744 -5.689 -15.224 1.00 77.69 128 LYS A C 1
ATOM 1008 O O . LYS A 1 128 ? 47.206 -4.937 -14.420 1.00 77.69 128 LYS A O 1
ATOM 1013 N N . ASN A 1 129 ? 47.169 -6.045 -16.374 1.00 83.00 129 ASN A N 1
ATOM 1014 C CA . ASN A 1 129 ? 45.863 -5.555 -16.803 1.00 83.00 129 ASN A CA 1
ATOM 1015 C C . ASN A 1 129 ? 44.793 -6.611 -16.511 1.00 83.00 129 ASN A C 1
ATOM 1017 O O . ASN A 1 129 ? 44.888 -7.751 -16.962 1.00 83.00 129 ASN A O 1
ATOM 1021 N N . LEU A 1 130 ? 43.760 -6.224 -15.769 1.00 84.62 130 LEU A N 1
ATOM 1022 C CA . LEU A 1 130 ? 42.547 -7.013 -15.576 1.00 84.62 130 LEU A CA 1
ATOM 1023 C C . LEU A 1 130 ? 41.398 -6.276 -16.260 1.00 84.62 130 LEU A C 1
ATOM 1025 O O . LEU A 1 130 ? 41.236 -5.073 -16.064 1.00 84.62 130 LEU A O 1
ATOM 1029 N N . HIS A 1 131 ? 40.588 -6.993 -17.031 1.00 89.12 131 HIS A N 1
ATOM 1030 C CA . HIS A 1 131 ? 39.300 -6.489 -17.493 1.00 89.12 131 HIS A CA 1
ATOM 1031 C C . HIS A 1 131 ? 38.171 -7.120 -16.682 1.00 89.12 131 HIS A C 1
ATOM 1033 O O . HIS A 1 131 ? 38.294 -8.212 -16.124 1.00 89.12 131 HIS A O 1
ATOM 1039 N N . VAL A 1 132 ? 37.038 -6.427 -16.644 1.00 90.50 132 VAL A N 1
ATOM 1040 C CA . VAL A 1 132 ? 35.811 -6.904 -16.011 1.00 90.50 132 VAL A CA 1
ATOM 1041 C C . VAL A 1 132 ? 34.763 -7.061 -17.101 1.00 90.50 132 VAL A C 1
ATOM 1043 O O . VAL A 1 132 ? 34.457 -6.108 -17.813 1.00 90.50 132 VAL A O 1
ATOM 1046 N N . ARG A 1 133 ? 34.206 -8.264 -17.237 1.00 91.31 133 ARG A N 1
ATOM 1047 C CA . ARG A 1 133 ? 33.006 -8.507 -18.038 1.00 91.31 133 ARG A CA 1
ATOM 1048 C C . ARG A 1 133 ? 31.798 -8.481 -17.113 1.00 91.31 133 ARG A C 1
ATOM 1050 O O . ARG A 1 133 ? 31.775 -9.180 -16.099 1.00 91.31 133 ARG A O 1
ATOM 1057 N N . LEU A 1 134 ? 30.805 -7.675 -17.472 1.00 92.19 134 LEU A N 1
ATOM 1058 C CA . LEU A 1 134 ? 29.497 -7.656 -16.827 1.00 92.19 134 LEU A CA 1
ATOM 1059 C C . LEU A 1 134 ? 28.541 -8.463 -17.698 1.00 92.19 134 LEU A C 1
ATOM 1061 O O . LEU A 1 134 ? 28.264 -8.088 -18.835 1.00 92.19 134 LEU A O 1
ATOM 1065 N N . LEU A 1 135 ? 28.080 -9.598 -17.183 1.00 89.44 135 LEU A N 1
ATOM 1066 C CA . LEU A 1 135 ? 27.165 -10.480 -17.895 1.00 89.44 135 LEU A CA 1
ATOM 1067 C C . LEU A 1 135 ? 25.744 -10.251 -17.381 1.00 89.44 135 LEU A C 1
ATOM 1069 O O . LEU A 1 135 ? 25.503 -10.306 -16.174 1.00 89.44 135 LEU A O 1
ATOM 1073 N N . VAL A 1 136 ? 24.811 -10.033 -18.307 1.00 88.44 136 VAL A N 1
ATOM 1074 C CA . VAL A 1 136 ? 23.370 -9.997 -18.035 1.00 88.44 136 VAL A CA 1
ATOM 1075 C C . VAL A 1 136 ? 22.780 -11.323 -18.482 1.00 88.44 136 VAL A C 1
ATOM 1077 O O . VAL A 1 136 ? 22.923 -11.709 -19.641 1.00 88.44 136 VAL A O 1
ATOM 1080 N N . GLY A 1 137 ? 22.141 -12.035 -17.560 1.00 79.50 137 GLY A N 1
ATOM 1081 C CA . GLY A 1 137 ? 21.335 -13.201 -17.898 1.00 79.50 137 GLY A CA 1
ATOM 1082 C C . GLY A 1 137 ? 19.911 -12.781 -18.246 1.00 79.50 137 GLY A C 1
ATOM 1083 O O . GLY A 1 137 ? 19.348 -11.903 -17.595 1.00 79.50 137 GLY A O 1
ATOM 1084 N N . PHE A 1 138 ? 19.307 -13.440 -19.230 1.00 74.38 138 PHE A N 1
ATOM 1085 C CA . PHE A 1 138 ? 17.856 -13.436 -19.388 1.00 74.38 138 PHE A CA 1
ATOM 1086 C C . PHE A 1 138 ? 17.330 -14.687 -18.694 1.00 74.38 138 PHE A C 1
ATOM 1088 O O . PHE A 1 138 ? 17.712 -15.798 -19.059 1.00 74.38 138 PHE A O 1
ATOM 1095 N N . LYS A 1 139 ? 16.500 -14.509 -17.666 1.00 65.06 139 LYS A N 1
ATOM 1096 C CA . LYS A 1 139 ? 15.825 -15.620 -16.989 1.00 65.06 139 LYS A CA 1
ATOM 1097 C C . LYS A 1 139 ? 14.787 -16.187 -17.957 1.00 65.06 139 LYS A C 1
ATOM 1099 O O . LYS A 1 139 ? 13.933 -15.429 -18.423 1.00 65.06 139 LYS A O 1
ATOM 1104 N N . LYS A 1 140 ? 14.879 -17.467 -18.313 1.00 68.81 140 LYS A N 1
ATOM 1105 C CA . LYS A 1 140 ? 13.897 -18.085 -19.210 1.00 68.81 140 LYS A CA 1
ATOM 1106 C C . LYS A 1 140 ? 12.645 -18.423 -18.409 1.00 68.81 140 LYS A C 1
ATOM 1108 O O . LYS A 1 140 ? 12.707 -18.666 -17.209 1.00 68.81 140 LYS A O 1
ATOM 1113 N N . PHE A 1 141 ? 11.491 -18.424 -19.073 1.00 60.16 141 PHE A N 1
ATOM 1114 C CA . PHE A 1 141 ? 10.218 -18.790 -18.441 1.00 60.16 141 PHE A CA 1
ATOM 1115 C C . PHE A 1 141 ? 10.261 -20.205 -17.829 1.00 60.16 141 PHE A C 1
ATOM 1117 O O . PHE A 1 141 ? 9.652 -20.450 -16.796 1.00 60.16 141 PHE A O 1
ATOM 1124 N N . GLU A 1 142 ? 11.052 -21.093 -18.429 1.00 70.94 142 GLU A N 1
ATOM 1125 C CA . GLU A 1 142 ? 11.315 -22.471 -17.993 1.00 70.94 142 GLU A CA 1
ATOM 1126 C C . GLU A 1 142 ? 11.973 -22.564 -16.604 1.00 70.94 142 GLU A C 1
ATOM 1128 O O . GLU A 1 142 ? 11.777 -23.555 -15.914 1.00 70.94 142 GLU A O 1
ATOM 1133 N N .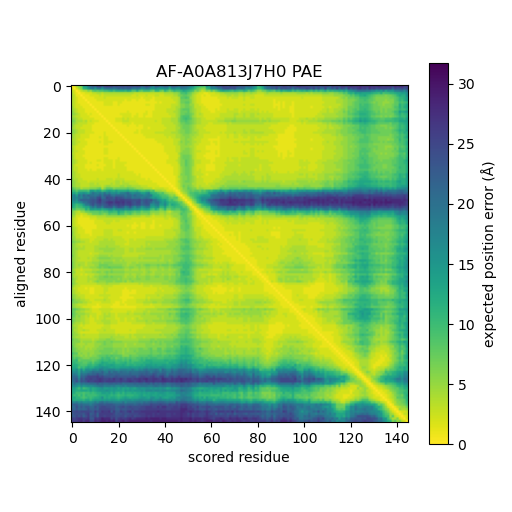 ASP A 1 143 ? 12.682 -21.522 -16.150 1.00 62.84 143 ASP A N 1
ATOM 1134 C CA . ASP A 1 143 ? 13.374 -21.500 -14.849 1.00 62.84 143 ASP A CA 1
ATOM 1135 C C . ASP A 1 143 ? 12.411 -21.318 -13.645 1.00 62.84 143 ASP A C 1
ATOM 1137 O O . ASP A 1 143 ? 12.861 -21.132 -12.511 1.00 62.84 143 ASP A O 1
ATOM 1141 N N . TRP A 1 144 ? 11.094 -21.277 -13.893 1.00 56.56 144 TRP A N 1
ATOM 1142 C CA . TRP A 1 144 ? 10.032 -21.118 -12.887 1.00 56.56 144 TRP A CA 1
ATOM 1143 C C . TRP A 1 144 ? 9.216 -22.393 -12.618 1.00 56.56 144 TRP A C 1
ATOM 1145 O O . TRP A 1 144 ? 8.356 -22.358 -11.733 1.00 56.56 144 TRP A O 1
ATOM 1155 N N . GLN A 1 145 ? 9.441 -23.474 -13.373 1.00 42.41 145 GLN A N 1
ATOM 1156 C CA . GLN A 1 145 ? 8.889 -24.804 -13.074 1.00 42.41 145 GLN A CA 1
ATOM 1157 C C . GLN A 1 145 ? 9.812 -25.571 -12.127 1.00 42.41 145 GLN A C 1
ATOM 1159 O O . GLN A 1 145 ? 9.264 -26.332 -11.300 1.00 42.41 145 GLN A O 1
#

Mean predicted aligned error: 7.67 Å

InterPro domains:
  IPR001339 mRNA capping enzyme, adenylation domain [PF01331] (4-109)

Solvent-accessible surface area (backbone atoms only — not comparable to full-atom values): 9393 Å² total; per-residue (Å²): 130,91,75,48,69,45,68,46,83,73,49,56,62,61,98,87,43,82,33,31,85,39,34,42,67,56,26,45,48,48,45,43,64,74,48,47,50,55,50,52,53,51,49,59,62,47,65,76,44,92,69,84,76,72,72,79,58,45,75,43,79,53,90,81,79,59,80,90,43,49,70,58,50,58,55,49,52,75,70,47,100,56,93,72,77,63,51,74,49,72,52,51,79,53,48,64,60,90,77,90,46,91,69,54,42,78,47,58,58,75,89,75,65,82,82,82,62,51,81,42,82,42,83,42,101,42,100,87,40,73,41,76,47,76,43,77,80,80,86,56,82,76,80,75,117

Sequence (145 aa):
GSCLRYLIYDAVSICGEDLTHRSLLHRLRRVLADVILPKEQLLALGASSKVGRREPVQIMLKDFFELWQLRDVMTLASQLPHRTDGLVFTPVMVPYAPGTCPSLLKWKPASLNTVDFKLQVVQGDSKKNLHVRLLVGFKKFEDWQ